Protein AF-A0A1I3TP73-F1 (afdb_monomer_lite)

Radius of gyration: 18.29 Å; chains: 1; bounding box: 54×20×60 Å

Secondary structure (DSSP, 8-state):
-TT-SEEEEEEE-BTTTBPPHHHHHHHHHHHHS--TT-EEEEEEEE-TTSSSTTHHHHHHHHHHHHTT-EE-SS-EEEES-S-SSS---TT----TT-PPPPPPPPP-----

Sequence (112 aa):
MDVYANLLFGVYTWGDGDLPDEFLDLYDDLGEMDLSGKRAAVFGCGDSSYRYFAVAGDILQERLENRGARVLQETVKSDGCPGRAGRLQAARRRVRGVRPGGGRREVSAGRS

pLDDT: mean 77.89, std 21.92, range [34.97, 97.12]

Structure (mmCIF, N/CA/C/O backbone):
data_AF-A0A1I3TP73-F1
#
_entry.id   AF-A0A1I3TP73-F1
#
loop_
_atom_site.group_PDB
_atom_site.id
_atom_site.type_symbol
_atom_site.label_atom_id
_atom_site.label_alt_id
_atom_site.label_comp_id
_atom_site.label_asym_id
_atom_site.label_entity_id
_atom_site.label_seq_id
_atom_site.pdbx_PDB_ins_cod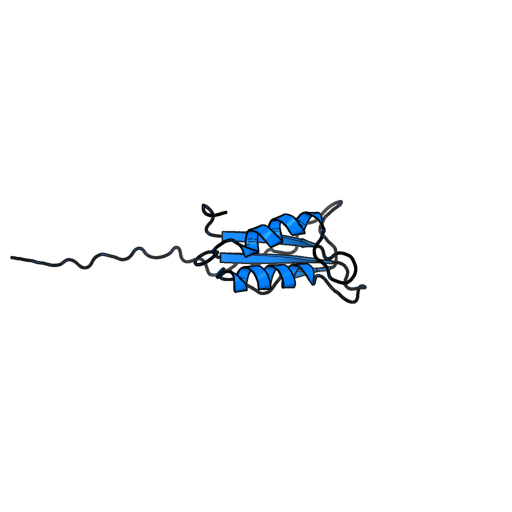e
_atom_site.Cartn_x
_atom_site.Cartn_y
_atom_site.Cartn_z
_atom_site.occupancy
_atom_site.B_iso_or_equiv
_atom_site.auth_seq_id
_atom_site.auth_comp_id
_atom_site.auth_asym_id
_atom_site.auth_atom_id
_atom_site.pdbx_PDB_model_num
ATOM 1 N N . MET A 1 1 ? -10.934 -11.488 7.019 1.00 65.69 1 MET A N 1
ATOM 2 C CA . MET A 1 1 ? -10.016 -10.518 7.688 1.00 65.69 1 MET A CA 1
ATOM 3 C C . MET A 1 1 ? -10.623 -9.918 8.968 1.00 65.69 1 MET A C 1
ATOM 5 O O . MET A 1 1 ? -10.010 -9.096 9.653 1.00 65.69 1 MET A O 1
ATOM 9 N N . ASP A 1 2 ? -11.834 -10.342 9.326 1.00 72.94 2 ASP A N 1
ATOM 10 C CA . ASP A 1 2 ? -12.719 -9.620 10.244 1.00 72.94 2 ASP A CA 1
ATOM 11 C C . ASP A 1 2 ? -12.324 -9.772 11.709 1.00 72.94 2 ASP A C 1
ATOM 13 O O . ASP A 1 2 ? -12.506 -8.848 12.495 1.00 72.94 2 ASP A O 1
ATOM 17 N N . VAL A 1 3 ? -11.648 -10.875 12.034 1.00 82.94 3 VAL A N 1
ATOM 18 C CA . VAL A 1 3 ? -11.115 -11.183 13.369 1.00 82.94 3 VAL A CA 1
ATOM 19 C C . VAL A 1 3 ? -9.871 -10.370 13.752 1.00 82.94 3 VAL A C 1
ATOM 21 O O . VAL A 1 3 ? -9.474 -10.372 14.916 1.00 82.94 3 VAL A O 1
ATOM 24 N N . TYR A 1 4 ? -9.244 -9.664 12.804 1.00 87.88 4 TYR A N 1
ATOM 25 C CA . TYR A 1 4 ? -8.053 -8.855 13.067 1.00 87.88 4 TYR A CA 1
ATOM 26 C C . TYR A 1 4 ? -8.403 -7.377 13.246 1.00 87.88 4 TYR A C 1
ATOM 28 O O . TYR A 1 4 ? -9.108 -6.775 12.432 1.00 87.88 4 TYR A O 1
ATOM 36 N N . ALA A 1 5 ? -7.852 -6.776 14.303 1.00 88.44 5 ALA A N 1
ATOM 37 C CA . ALA A 1 5 ? -7.950 -5.339 14.559 1.00 88.44 5 ALA A CA 1
ATOM 38 C C . ALA A 1 5 ? -6.850 -4.527 13.850 1.00 88.44 5 ALA A C 1
ATOM 40 O O . ALA A 1 5 ? -7.042 -3.346 13.560 1.00 88.44 5 ALA A O 1
ATOM 41 N N . ASN A 1 6 ? -5.695 -5.150 13.588 1.00 93.38 6 ASN A N 1
ATOM 42 C CA . ASN A 1 6 ? -4.540 -4.508 12.964 1.00 93.38 6 ASN A CA 1
ATOM 43 C C . ASN A 1 6 ? -4.108 -5.306 11.731 1.00 93.38 6 ASN A C 1
ATOM 45 O O . ASN A 1 6 ? -3.975 -6.526 11.813 1.00 93.38 6 ASN A O 1
ATOM 49 N N . LEU A 1 7 ? -3.868 -4.606 10.628 1.00 93.62 7 LEU A N 1
ATOM 50 C CA . LEU A 1 7 ? -3.471 -5.148 9.336 1.00 93.62 7 LEU A CA 1
ATOM 51 C C . LEU A 1 7 ? -2.085 -4.611 8.969 1.00 93.62 7 LEU A C 1
ATOM 53 O O . LEU A 1 7 ? -1.796 -3.428 9.168 1.00 93.62 7 LEU A O 1
ATOM 57 N N . LEU A 1 8 ? -1.226 -5.479 8.442 1.00 93.50 8 LEU A N 1
ATOM 58 C CA . LEU A 1 8 ? 0.096 -5.100 7.964 1.00 93.50 8 LEU A CA 1
ATOM 59 C C . LEU A 1 8 ? 0.352 -5.736 6.607 1.00 93.50 8 LEU A C 1
ATOM 61 O O . LEU A 1 8 ? 0.279 -6.956 6.490 1.00 93.50 8 LEU A O 1
ATOM 65 N N . PHE A 1 9 ? 0.683 -4.910 5.620 1.00 93.00 9 PHE A N 1
ATOM 66 C CA . PHE A 1 9 ? 0.935 -5.359 4.255 1.00 93.00 9 PHE A CA 1
ATOM 67 C C . PHE A 1 9 ? 2.352 -5.021 3.807 1.00 93.00 9 PHE A C 1
ATOM 69 O O . PHE A 1 9 ? 2.912 -3.999 4.204 1.00 93.00 9 PHE A O 1
ATOM 76 N N . GLY A 1 10 ? 2.913 -5.888 2.970 1.00 92.50 10 GLY A N 1
ATOM 77 C CA . GLY A 1 10 ? 4.176 -5.673 2.278 1.00 92.50 10 GLY A CA 1
ATOM 78 C C . GLY A 1 10 ? 4.004 -6.028 0.809 1.00 92.50 10 GLY A C 1
ATOM 79 O O . GLY A 1 10 ? 3.575 -7.141 0.521 1.00 92.50 10 GLY A O 1
ATOM 80 N N . VAL A 1 11 ? 4.317 -5.102 -0.094 1.00 93.00 11 VAL A N 1
ATOM 81 C CA . VAL A 1 11 ? 4.131 -5.287 -1.539 1.00 93.00 11 VAL A CA 1
ATOM 82 C C . VAL A 1 11 ? 5.314 -4.712 -2.314 1.00 93.00 11 VAL A C 1
ATOM 84 O O . VAL A 1 11 ? 5.895 -3.696 -1.924 1.00 93.00 11 VAL A O 1
ATOM 87 N N . TYR A 1 12 ? 5.696 -5.387 -3.395 1.00 91.25 12 TYR A N 1
ATOM 88 C CA . TYR A 1 12 ? 6.691 -4.890 -4.340 1.00 91.25 12 TYR A CA 1
ATOM 89 C C . TYR A 1 12 ? 6.005 -4.247 -5.543 1.00 91.25 12 TYR A C 1
ATOM 91 O O . TYR A 1 12 ? 4.897 -4.635 -5.889 1.00 91.25 12 TYR A O 1
ATOM 99 N N . THR A 1 13 ? 6.646 -3.276 -6.184 1.00 90.19 13 THR A N 1
ATOM 100 C CA . THR A 1 13 ? 6.149 -2.737 -7.459 1.00 90.19 13 THR A CA 1
ATOM 101 C C . THR A 1 13 ? 6.590 -3.610 -8.625 1.00 90.19 13 THR A C 1
ATOM 103 O O . THR A 1 13 ? 7.744 -4.044 -8.671 1.00 90.19 13 THR A O 1
ATOM 106 N N . TRP A 1 14 ? 5.688 -3.828 -9.581 1.00 86.75 14 TRP A N 1
ATOM 107 C CA . TRP A 1 14 ? 5.970 -4.518 -10.833 1.00 86.75 14 TRP A CA 1
ATOM 108 C C . TRP A 1 14 ? 5.810 -3.586 -12.041 1.00 86.75 14 TRP A C 1
ATOM 110 O O . TRP A 1 14 ? 5.038 -2.630 -12.002 1.00 86.75 14 TRP A O 1
ATOM 120 N N . GLY A 1 15 ? 6.554 -3.862 -13.116 1.00 82.50 15 GLY A N 1
ATOM 121 C CA . GLY A 1 15 ? 6.398 -3.177 -14.402 1.00 82.50 15 GLY A CA 1
ATOM 122 C C . GLY A 1 15 ? 6.463 -1.649 -14.309 1.00 82.50 15 GLY A C 1
ATOM 123 O O . GLY A 1 15 ? 7.442 -1.090 -13.811 1.00 82.50 15 GLY A O 1
ATOM 124 N N . ASP A 1 16 ? 5.414 -0.989 -14.802 1.00 86.94 16 ASP A N 1
ATOM 125 C CA . ASP A 1 16 ? 5.317 0.472 -14.914 1.00 86.94 16 ASP A CA 1
ATOM 126 C C . ASP A 1 16 ? 4.612 1.125 -13.709 1.00 86.94 16 ASP A C 1
ATOM 128 O O . ASP A 1 16 ? 3.949 2.150 -13.834 1.00 86.94 16 ASP A O 1
ATOM 132 N N . GLY A 1 17 ? 4.765 0.534 -12.519 1.00 87.75 17 GLY A N 1
ATOM 133 C CA . GLY A 1 17 ? 4.158 1.048 -11.285 1.00 87.75 17 GLY A CA 1
ATOM 134 C C . GLY A 1 17 ? 3.004 0.217 -10.734 1.00 87.75 17 GLY A C 1
ATOM 135 O O . GLY A 1 17 ? 2.361 0.651 -9.779 1.00 87.75 17 GLY A O 1
ATOM 136 N N . ASP A 1 18 ? 2.775 -0.970 -11.285 1.00 90.44 18 ASP A N 1
ATOM 137 C CA . ASP A 1 18 ? 1.618 -1.803 -10.986 1.00 90.44 18 ASP A CA 1
ATOM 138 C C . ASP A 1 18 ? 1.800 -2.664 -9.731 1.00 90.44 18 ASP A C 1
ATOM 140 O O . ASP A 1 18 ? 2.914 -2.916 -9.243 1.00 90.44 18 ASP A O 1
ATOM 144 N N . LEU A 1 19 ? 0.664 -3.138 -9.215 1.00 91.75 19 LEU A N 1
ATOM 145 C CA . LEU A 1 19 ? 0.629 -4.225 -8.246 1.00 91.75 19 LEU A CA 1
ATOM 146 C C . LEU A 1 19 ? 1.105 -5.528 -8.911 1.00 91.75 19 LEU A C 1
ATOM 148 O O . LEU A 1 19 ? 0.830 -5.749 -10.089 1.00 91.75 19 LEU A O 1
ATOM 152 N N . PRO A 1 20 ? 1.780 -6.419 -8.171 1.00 91.75 20 PRO A N 1
ATOM 153 C CA . PRO A 1 20 ? 2.072 -7.757 -8.661 1.00 91.75 20 PRO A CA 1
ATOM 154 C C . PRO A 1 20 ? 0.791 -8.543 -8.934 1.00 91.75 20 PRO A C 1
ATOM 156 O O . PRO A 1 20 ? -0.152 -8.440 -8.151 1.00 91.75 20 PRO A O 1
ATOM 159 N N . ASP A 1 21 ? 0.798 -9.400 -9.955 1.00 90.44 21 ASP A N 1
ATOM 160 C CA . ASP A 1 21 ? -0.358 -10.237 -10.312 1.00 90.44 21 ASP A CA 1
ATOM 161 C C . ASP A 1 21 ? -0.868 -11.063 -9.117 1.00 90.44 21 ASP A C 1
ATOM 163 O O . ASP A 1 21 ? -2.067 -11.125 -8.864 1.00 90.44 21 ASP A O 1
ATOM 167 N N . GLU A 1 22 ? 0.044 -11.610 -8.304 1.00 89.19 22 GLU A N 1
ATOM 168 C CA . GLU A 1 22 ? -0.295 -12.377 -7.093 1.00 89.19 22 GLU A CA 1
ATOM 169 C C . GLU A 1 22 ? -0.991 -11.545 -5.997 1.00 89.19 22 GLU A C 1
ATOM 171 O O . GLU A 1 22 ? -1.530 -12.095 -5.039 1.00 89.19 22 GLU A O 1
ATOM 176 N N . PHE A 1 23 ? -0.966 -10.215 -6.107 1.00 90.75 23 PHE A N 1
ATOM 177 C CA . PHE A 1 23 ? -1.615 -9.285 -5.182 1.00 90.75 23 PHE A CA 1
ATOM 178 C C . PHE A 1 23 ? -2.988 -8.804 -5.667 1.00 90.75 23 PHE A C 1
ATOM 180 O O . PHE A 1 23 ? -3.704 -8.186 -4.876 1.00 90.75 23 PHE A O 1
ATOM 187 N N . LEU A 1 24 ? -3.356 -9.059 -6.927 1.00 91.69 24 LEU A N 1
ATOM 188 C CA . LEU A 1 24 ? -4.597 -8.551 -7.520 1.00 91.69 24 LEU A CA 1
ATOM 189 C C . LEU A 1 24 ? -5.837 -9.155 -6.855 1.00 91.69 24 LEU A C 1
ATOM 191 O O . LEU A 1 24 ? -6.710 -8.400 -6.437 1.00 91.69 24 LEU A O 1
ATOM 195 N N . ASP A 1 25 ? -5.858 -10.471 -6.632 1.00 92.69 25 ASP A N 1
ATOM 196 C CA . ASP A 1 25 ? -6.977 -11.145 -5.956 1.00 92.69 25 ASP A CA 1
ATOM 197 C C . ASP A 1 25 ? -7.236 -10.543 -4.559 1.00 92.69 25 ASP A C 1
ATOM 199 O O . ASP A 1 25 ? -8.365 -10.218 -4.195 1.00 92.69 25 ASP A O 1
ATOM 203 N N . LEU A 1 26 ? -6.168 -10.298 -3.788 1.00 91.69 26 LEU A N 1
ATOM 204 C CA . LEU A 1 26 ? -6.267 -9.643 -2.480 1.00 91.69 26 LEU A CA 1
ATOM 205 C C . LEU A 1 26 ? -6.749 -8.189 -2.599 1.00 91.69 26 LEU A C 1
ATOM 207 O O . LEU A 1 26 ? -7.487 -7.704 -1.741 1.00 91.69 26 LEU A O 1
ATOM 211 N N . TYR A 1 27 ? -6.293 -7.460 -3.615 1.00 93.81 27 TYR A N 1
ATOM 212 C CA . TYR A 1 27 ? -6.690 -6.073 -3.841 1.00 93.81 27 TYR A CA 1
ATOM 213 C C . TYR A 1 27 ? -8.184 -5.947 -4.175 1.00 93.81 27 TYR A C 1
ATOM 215 O O . TYR A 1 27 ? -8.855 -5.013 -3.703 1.00 93.81 27 TYR A O 1
ATOM 223 N N . ASP A 1 28 ? -8.708 -6.894 -4.947 1.00 95.06 28 ASP A N 1
ATOM 224 C CA . ASP A 1 28 ? -10.123 -6.995 -5.284 1.00 95.06 28 ASP A CA 1
ATOM 225 C C . ASP A 1 28 ? -10.953 -7.328 -4.046 1.00 95.06 28 ASP A C 1
ATOM 227 O O . ASP A 1 28 ? -11.842 -6.542 -3.707 1.00 95.06 28 ASP A O 1
ATOM 231 N N . ASP A 1 29 ? -10.563 -8.354 -3.282 1.00 93.19 29 ASP A N 1
ATOM 232 C CA . ASP A 1 29 ? -11.193 -8.705 -2.003 1.00 93.19 29 ASP A CA 1
ATOM 233 C C . ASP A 1 29 ? -11.274 -7.492 -1.063 1.00 93.19 29 ASP A C 1
ATOM 235 O O . ASP A 1 29 ? -12.338 -7.158 -0.536 1.00 93.19 29 ASP A O 1
ATOM 239 N N . LEU A 1 30 ? -10.161 -6.766 -0.882 1.00 92.81 30 LEU A N 1
ATOM 240 C CA . LEU A 1 30 ? -10.125 -5.560 -0.047 1.00 92.81 30 LEU A CA 1
ATOM 241 C C . LEU A 1 30 ? -11.157 -4.517 -0.491 1.00 92.81 30 LEU A C 1
ATOM 243 O O . LEU A 1 30 ? -11.703 -3.811 0.355 1.00 92.81 30 LEU A O 1
ATOM 247 N N . GLY A 1 31 ? -11.450 -4.436 -1.790 1.00 92.88 31 GLY A N 1
ATOM 248 C CA . GLY A 1 31 ? -12.452 -3.535 -2.357 1.00 92.88 31 GLY A CA 1
ATOM 249 C C . GLY A 1 31 ? -13.881 -3.815 -1.943 1.00 92.88 31 GLY A C 1
ATOM 250 O O . GLY A 1 31 ? -14.701 -2.899 -1.960 1.00 92.88 31 GLY A O 1
ATOM 251 N N . GLU A 1 32 ? -14.178 -5.046 -1.553 1.00 93.69 32 GLU A N 1
ATOM 252 C CA . GLU A 1 32 ? -15.516 -5.465 -1.151 1.00 93.69 32 GLU A CA 1
ATOM 253 C C . GLU A 1 32 ? -15.692 -5.427 0.375 1.00 93.69 32 GLU A C 1
ATOM 255 O O . GLU A 1 32 ? -16.808 -5.292 0.880 1.00 93.69 32 GLU A O 1
ATOM 260 N N . MET A 1 33 ? -14.593 -5.431 1.135 1.00 91.81 33 MET A N 1
ATOM 261 C CA . MET A 1 33 ? -14.604 -5.473 2.601 1.00 91.81 33 MET A CA 1
ATOM 262 C C . MET A 1 33 ? -14.873 -4.118 3.267 1.00 91.81 33 MET A C 1
ATOM 264 O O . MET A 1 33 ? -14.385 -3.091 2.803 1.00 91.81 33 MET A O 1
ATOM 268 N N . ASP A 1 34 ? -15.594 -4.097 4.391 1.00 93.50 34 ASP A N 1
ATOM 269 C CA . ASP A 1 34 ? -15.639 -2.933 5.291 1.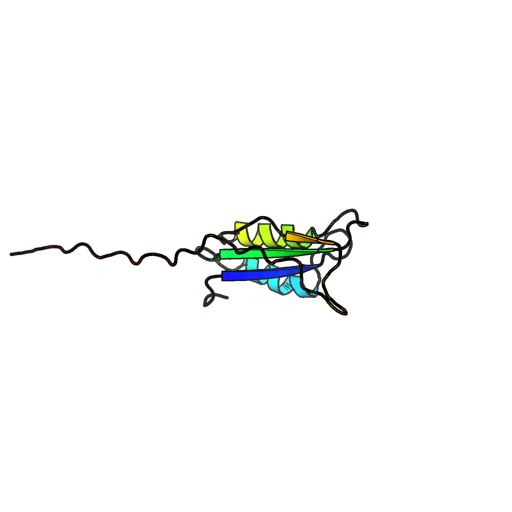00 93.50 34 ASP A CA 1
ATOM 270 C C . ASP A 1 34 ? -14.494 -3.025 6.309 1.00 93.50 34 ASP A C 1
ATOM 272 O O . ASP A 1 34 ? -14.432 -3.938 7.138 1.00 93.50 34 ASP A O 1
ATOM 276 N N . LEU A 1 35 ? -13.557 -2.081 6.237 1.00 94.44 35 LEU A N 1
ATOM 277 C CA . LEU A 1 35 ? -12.390 -2.026 7.113 1.00 94.44 35 LEU A CA 1
ATOM 278 C C . LEU A 1 35 ? -12.536 -0.966 8.212 1.00 94.44 35 LEU A C 1
ATOM 280 O O . LEU A 1 35 ? -11.570 -0.684 8.930 1.00 94.44 35 LEU A O 1
ATOM 284 N N . SER A 1 36 ? -13.738 -0.414 8.391 1.00 94.56 36 SER A N 1
ATOM 285 C CA . SER A 1 36 ? -14.053 0.548 9.444 1.00 94.56 36 SER A CA 1
ATOM 286 C C . SER A 1 36 ? -13.635 0.042 10.827 1.00 94.56 36 SER A C 1
ATOM 288 O O . SER A 1 36 ? -13.936 -1.073 11.251 1.00 94.56 36 SER A O 1
ATOM 290 N N . GLY A 1 37 ? -12.895 0.879 11.558 1.00 92.44 37 GLY A N 1
ATOM 291 C CA . GLY A 1 37 ? -12.387 0.550 12.895 1.00 92.44 37 GLY A CA 1
ATOM 292 C C . GLY A 1 37 ? -11.123 -0.318 12.913 1.00 92.44 37 GLY A C 1
ATOM 293 O O . GLY A 1 37 ? -10.527 -0.488 13.982 1.00 92.44 37 GLY A O 1
ATOM 294 N N . LYS A 1 38 ? -10.658 -0.811 11.758 1.00 93.69 38 LYS A N 1
ATOM 295 C CA . LYS A 1 38 ? -9.361 -1.487 11.635 1.00 93.69 38 LYS A CA 1
ATOM 296 C C . LYS A 1 38 ? -8.236 -0.471 11.499 1.00 93.69 38 LYS A C 1
ATOM 298 O O . LYS A 1 38 ? -8.427 0.672 11.083 1.00 93.69 38 LYS A O 1
ATOM 303 N N . ARG A 1 39 ? -7.033 -0.894 11.871 1.00 95.50 39 ARG A N 1
ATOM 304 C CA . ARG A 1 39 ? -5.812 -0.094 11.756 1.00 95.50 39 ARG A CA 1
ATOM 305 C C . ARG A 1 39 ? -4.881 -0.760 10.768 1.00 95.50 39 ARG A C 1
ATOM 307 O O . ARG A 1 39 ? -4.689 -1.966 10.870 1.00 95.50 39 ARG A O 1
ATOM 314 N N . ALA A 1 40 ? -4.288 -0.000 9.859 1.00 95.25 40 ALA A N 1
ATOM 315 C CA . ALA A 1 40 ? -3.435 -0.563 8.823 1.00 95.25 40 ALA A CA 1
ATOM 316 C C . ALA A 1 40 ? -2.081 0.147 8.718 1.00 95.25 40 ALA A C 1
ATOM 318 O O . ALA A 1 40 ? -1.943 1.318 9.080 1.00 95.25 40 ALA A O 1
ATOM 319 N N . ALA A 1 41 ? -1.079 -0.574 8.227 1.00 94.75 41 ALA A N 1
ATOM 320 C CA . ALA A 1 41 ? 0.181 -0.011 7.760 1.00 94.75 41 ALA A CA 1
ATOM 321 C C . ALA A 1 41 ? 0.696 -0.813 6.556 1.00 94.75 41 ALA A C 1
ATOM 323 O O . ALA A 1 41 ? 0.491 -2.028 6.481 1.00 94.75 41 ALA A O 1
ATOM 324 N N . VAL A 1 42 ? 1.363 -0.122 5.631 1.00 95.38 42 VAL A N 1
ATOM 325 C CA . VAL A 1 42 ? 1.853 -0.691 4.372 1.00 95.38 42 VAL A CA 1
ATOM 326 C C . VAL A 1 42 ? 3.355 -0.443 4.231 1.00 95.38 42 VAL A C 1
ATOM 328 O O . VAL A 1 42 ? 3.862 0.636 4.548 1.00 95.38 42 VAL A O 1
ATOM 331 N N . PHE A 1 43 ? 4.063 -1.469 3.771 1.00 93.62 43 PHE A N 1
ATOM 332 C CA . PHE A 1 43 ? 5.451 -1.413 3.340 1.00 93.62 43 PHE A CA 1
ATOM 333 C C . PHE A 1 43 ? 5.510 -1.630 1.828 1.00 93.62 43 PHE A C 1
ATOM 335 O O . PHE A 1 43 ? 5.039 -2.649 1.326 1.00 93.62 43 PHE A O 1
ATOM 342 N N . GLY A 1 44 ? 6.095 -0.675 1.113 1.00 92.31 44 GLY A N 1
ATOM 343 C CA . GLY A 1 44 ? 6.380 -0.782 -0.313 1.00 92.31 44 GLY A CA 1
ATOM 344 C C . GLY A 1 44 ? 7.862 -1.057 -0.528 1.00 92.31 44 GLY A C 1
ATOM 345 O O . GLY A 1 44 ? 8.711 -0.457 0.132 1.00 92.31 44 GLY A O 1
ATOM 346 N N . CYS A 1 45 ? 8.202 -1.937 -1.458 1.00 91.06 45 CYS A N 1
ATOM 347 C CA . CYS A 1 45 ? 9.581 -2.081 -1.909 1.00 91.06 45 CYS A CA 1
ATOM 348 C C . CYS A 1 45 ? 9.676 -2.020 -3.433 1.00 91.06 45 CYS A C 1
ATOM 350 O O . CYS A 1 45 ? 8.730 -2.327 -4.156 1.00 91.06 45 CYS A O 1
ATOM 352 N N . GLY A 1 46 ? 10.819 -1.565 -3.922 1.00 87.75 46 GLY A N 1
ATOM 353 C CA . GLY A 1 46 ? 11.077 -1.405 -5.346 1.00 87.75 46 GLY A CA 1
ATOM 354 C C . GLY A 1 46 ? 12.533 -1.045 -5.573 1.00 87.75 46 GLY A C 1
ATOM 355 O O . GLY A 1 46 ? 13.354 -1.218 -4.678 1.00 87.75 46 GLY A O 1
ATOM 356 N N . ASP A 1 47 ? 12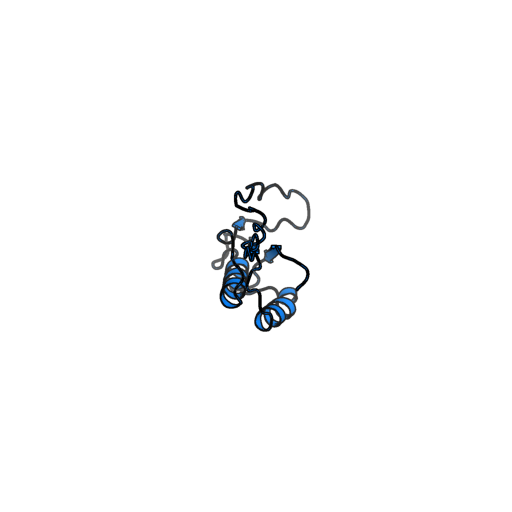.837 -0.531 -6.753 1.00 86.31 47 ASP A N 1
ATOM 357 C CA . ASP A 1 47 ? 14.167 -0.042 -7.107 1.00 86.31 47 ASP A CA 1
ATOM 358 C C . ASP A 1 47 ? 14.038 1.428 -7.512 1.00 86.31 47 ASP A C 1
ATOM 360 O O . ASP A 1 47 ? 13.226 1.779 -8.374 1.00 86.31 47 ASP A O 1
ATOM 364 N N . SER A 1 48 ? 14.785 2.299 -6.831 1.00 86.50 48 SER A N 1
ATOM 365 C CA . SER A 1 48 ? 14.735 3.752 -7.045 1.00 86.50 48 SER A CA 1
ATOM 366 C C . SER A 1 48 ? 15.247 4.189 -8.425 1.00 86.50 48 SER A C 1
ATOM 368 O O . SER A 1 48 ? 15.008 5.324 -8.839 1.00 86.50 48 SER A O 1
ATOM 370 N N . SER A 1 49 ? 15.888 3.281 -9.167 1.00 85.94 49 SER A N 1
ATOM 371 C CA . SER A 1 49 ? 16.313 3.468 -10.559 1.00 85.94 49 SER A CA 1
ATOM 372 C C . SER A 1 49 ? 15.138 3.467 -11.543 1.00 85.94 49 SER A C 1
ATOM 374 O O . SER A 1 49 ? 15.277 3.936 -12.674 1.00 85.94 49 SER A O 1
ATOM 376 N N . TYR A 1 50 ? 13.977 2.946 -11.134 1.00 82.88 50 TYR A N 1
ATOM 377 C CA . TYR A 1 50 ? 12.756 2.964 -11.932 1.00 82.88 50 TYR A CA 1
ATOM 378 C C . TYR A 1 50 ? 11.960 4.237 -11.657 1.00 82.88 50 TYR A C 1
ATOM 380 O O . TYR A 1 50 ? 11.905 4.739 -10.536 1.00 82.88 50 TYR A O 1
ATOM 388 N N . ARG A 1 51 ? 11.272 4.733 -12.691 1.00 86.00 51 ARG A N 1
ATOM 389 C CA . ARG A 1 51 ? 10.400 5.915 -12.590 1.00 86.00 51 ARG A CA 1
ATOM 390 C C . ARG A 1 51 ? 9.356 5.766 -11.478 1.00 86.00 51 ARG A C 1
ATOM 392 O O . ARG A 1 51 ? 9.084 6.725 -10.761 1.00 86.00 51 ARG A O 1
ATOM 399 N N . TYR A 1 52 ? 8.783 4.573 -11.346 1.00 87.19 52 TYR A N 1
ATOM 400 C CA . TYR A 1 52 ? 7.718 4.269 -10.397 1.00 87.19 52 TYR A CA 1
ATOM 401 C C . TYR A 1 52 ? 8.276 3.560 -9.161 1.00 87.19 52 TYR A C 1
ATOM 403 O O . TYR A 1 52 ? 8.150 2.350 -8.986 1.00 87.19 52 TYR A O 1
ATOM 411 N N . PHE A 1 53 ? 8.908 4.330 -8.277 1.00 88.50 53 PHE A N 1
ATOM 412 C CA . PHE A 1 53 ? 9.524 3.793 -7.065 1.00 88.50 53 PHE A CA 1
ATOM 413 C C . PHE A 1 53 ? 8.492 3.393 -5.990 1.00 88.50 53 PHE A C 1
ATOM 415 O O . PHE A 1 53 ? 7.862 4.250 -5.353 1.00 88.50 53 PHE A O 1
ATOM 422 N N . ALA A 1 54 ? 8.364 2.078 -5.760 1.00 88.00 54 ALA A N 1
ATOM 423 C CA . ALA A 1 54 ? 7.556 1.456 -4.700 1.00 88.00 54 ALA A CA 1
ATOM 424 C C . ALA A 1 54 ? 6.088 1.947 -4.644 1.00 88.00 54 ALA A C 1
ATOM 426 O O . ALA A 1 54 ? 5.483 2.017 -3.574 1.00 88.00 54 ALA A O 1
ATOM 427 N N . VAL A 1 55 ? 5.525 2.304 -5.804 1.00 93.44 55 VAL A N 1
ATOM 428 C CA . VAL A 1 55 ? 4.172 2.868 -5.976 1.00 93.44 55 VAL A CA 1
ATOM 429 C C . VAL A 1 55 ? 3.060 1.883 -5.595 1.00 93.44 55 VAL A C 1
ATOM 431 O O . VAL A 1 55 ? 2.011 2.300 -5.117 1.00 93.44 55 VAL A O 1
ATOM 434 N N . ALA A 1 56 ? 3.308 0.575 -5.688 1.00 94.31 56 ALA A N 1
ATOM 435 C CA . ALA A 1 56 ? 2.349 -0.464 -5.316 1.00 94.31 56 ALA A CA 1
ATOM 436 C C . ALA A 1 56 ? 1.902 -0.353 -3.847 1.00 94.31 56 ALA A C 1
ATOM 438 O O . ALA A 1 56 ? 0.751 -0.638 -3.515 1.00 94.31 56 ALA A O 1
ATOM 439 N N . GLY A 1 57 ? 2.797 0.102 -2.962 1.00 94.81 57 GLY A N 1
ATOM 440 C CA . GLY A 1 57 ? 2.451 0.347 -1.564 1.00 94.81 57 GLY A CA 1
ATOM 441 C C . GLY A 1 57 ? 1.468 1.507 -1.397 1.00 94.81 57 GLY A C 1
ATOM 442 O O . GLY A 1 57 ? 0.537 1.394 -0.604 1.00 94.81 57 GLY A O 1
ATOM 443 N N . ASP A 1 58 ? 1.612 2.568 -2.194 1.00 95.06 58 ASP A N 1
ATOM 444 C CA . ASP A 1 58 ? 0.697 3.713 -2.162 1.00 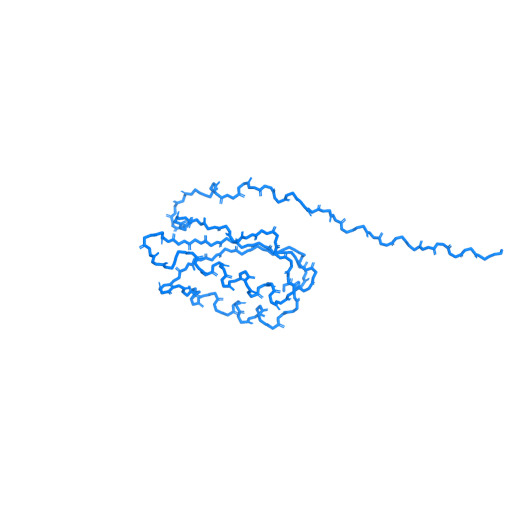95.06 58 ASP A CA 1
ATOM 445 C C . ASP A 1 58 ? -0.693 3.314 -2.676 1.00 95.06 58 ASP A C 1
ATOM 447 O O . ASP A 1 58 ? -1.695 3.630 -2.040 1.00 95.06 58 ASP A O 1
ATOM 451 N N . ILE A 1 59 ? -0.750 2.534 -3.764 1.00 95.81 59 ILE A N 1
ATOM 452 C CA . ILE A 1 59 ? -2.001 1.990 -4.324 1.00 95.81 59 ILE A CA 1
ATOM 453 C C . ILE A 1 59 ? -2.756 1.178 -3.264 1.00 95.81 59 ILE A C 1
ATOM 455 O O . ILE A 1 59 ? -3.972 1.308 -3.093 1.00 95.81 59 ILE A O 1
ATOM 459 N N . LEU A 1 60 ? -2.034 0.338 -2.520 1.00 95.38 60 LEU A N 1
ATOM 460 C CA . LEU A 1 60 ? -2.628 -0.475 -1.466 1.00 95.38 60 LEU A CA 1
ATOM 461 C C . LEU A 1 60 ? -3.060 0.368 -0.260 1.00 95.38 60 LEU A C 1
ATOM 463 O O . LEU A 1 60 ? -4.118 0.115 0.316 1.00 95.38 60 LEU A O 1
ATOM 467 N N . GLN A 1 61 ? -2.271 1.373 0.124 1.00 96.19 61 GLN A N 1
ATOM 468 C CA . GLN A 1 61 ? -2.644 2.307 1.183 1.00 96.19 61 GLN A CA 1
ATOM 469 C C . GLN A 1 61 ? -3.953 3.027 0.844 1.00 96.19 61 GLN A C 1
ATOM 471 O O . GLN A 1 61 ? -4.872 3.021 1.663 1.00 96.19 61 GLN A O 1
ATOM 476 N N . GLU A 1 62 ? -4.058 3.585 -0.362 1.00 96.81 62 GLU A N 1
ATOM 477 C CA . GLU A 1 62 ? -5.249 4.299 -0.821 1.00 96.81 62 GLU A CA 1
ATOM 478 C C . GLU A 1 62 ? -6.486 3.392 -0.780 1.00 96.81 62 GLU A C 1
ATOM 480 O O . GLU A 1 62 ? -7.541 3.772 -0.269 1.00 96.81 62 GLU A O 1
ATOM 485 N N . ARG A 1 63 ? -6.347 2.141 -1.236 1.00 96.44 63 ARG A N 1
ATOM 486 C CA . ARG A 1 63 ? -7.419 1.139 -1.159 1.00 96.44 63 ARG A CA 1
ATOM 487 C C . ARG A 1 63 ? -7.894 0.920 0.275 1.00 96.44 63 ARG A C 1
ATOM 489 O O . ARG A 1 63 ? -9.097 0.891 0.511 1.00 96.44 63 ARG A O 1
ATOM 496 N N . LEU A 1 64 ? -6.980 0.786 1.234 1.00 95.69 64 LEU A N 1
ATOM 497 C CA . LEU A 1 64 ? -7.324 0.572 2.643 1.00 95.69 64 LEU A CA 1
ATOM 498 C C . LEU A 1 64 ? -8.058 1.780 3.244 1.00 95.69 64 LEU A C 1
ATOM 500 O O . LEU A 1 64 ? -9.045 1.599 3.961 1.00 95.69 64 LEU A O 1
ATOM 504 N N . GLU A 1 65 ? -7.605 2.995 2.935 1.00 96.19 65 GLU A N 1
ATOM 505 C CA . GLU A 1 65 ? -8.239 4.242 3.385 1.00 96.19 65 GLU A CA 1
ATOM 506 C C . GLU A 1 65 ? -9.651 4.390 2.806 1.00 96.19 65 GLU A C 1
ATOM 508 O O . GLU A 1 65 ? -10.601 4.627 3.556 1.00 96.19 65 GLU A O 1
ATOM 513 N N . ASN A 1 66 ? -9.815 4.134 1.504 1.00 97.12 66 ASN A N 1
ATOM 514 C CA . ASN A 1 66 ? -11.108 4.174 0.812 1.00 97.12 66 ASN A CA 1
ATOM 515 C C . ASN A 1 66 ? -12.130 3.177 1.379 1.00 97.12 66 ASN A C 1
ATOM 517 O O . ASN A 1 66 ? -13.336 3.367 1.231 1.00 97.12 66 ASN A O 1
ATOM 521 N N . ARG A 1 67 ? -11.662 2.116 2.044 1.00 96.38 67 ARG A N 1
ATOM 522 C CA . ARG A 1 67 ? -12.502 1.089 2.678 1.00 96.38 67 ARG A CA 1
ATOM 523 C C . ARG A 1 67 ? -12.679 1.293 4.183 1.00 96.38 67 ARG A C 1
ATOM 525 O O . ARG A 1 67 ? -13.207 0.418 4.863 1.00 96.38 67 ARG A O 1
ATOM 532 N N . GLY A 1 68 ? -12.262 2.444 4.714 1.00 95.44 68 GLY A N 1
ATOM 533 C CA . GLY A 1 68 ? -12.509 2.853 6.100 1.00 95.44 68 GLY A CA 1
ATOM 534 C C . GLY A 1 68 ? -11.436 2.424 7.105 1.00 95.44 68 GLY A C 1
ATOM 535 O O . GLY A 1 68 ? -11.585 2.683 8.305 1.00 95.44 68 GLY A O 1
ATOM 536 N N . ALA A 1 69 ? -10.341 1.800 6.658 1.00 96.00 69 ALA A N 1
ATOM 537 C CA . ALA A 1 69 ? -9.232 1.486 7.548 1.00 96.00 69 ALA A CA 1
ATOM 538 C C . ALA A 1 69 ? -8.519 2.771 7.984 1.00 96.00 69 ALA A C 1
ATOM 540 O O . ALA A 1 69 ? -8.228 3.661 7.187 1.00 96.00 69 ALA A O 1
ATOM 541 N N . ARG A 1 70 ? -8.135 2.845 9.260 1.00 97.12 70 ARG A N 1
ATOM 542 C CA . ARG A 1 70 ? -7.247 3.905 9.738 1.00 97.12 70 ARG A CA 1
ATOM 543 C C . ARG A 1 70 ? -5.798 3.531 9.446 1.00 97.12 70 ARG A C 1
ATOM 545 O O . ARG A 1 70 ? -5.181 2.793 10.225 1.00 97.12 70 ARG A O 1
ATOM 552 N N . VAL A 1 71 ? -5.236 4.087 8.382 1.00 94.81 71 VAL A N 1
ATOM 553 C CA . VAL A 1 71 ? -3.800 3.983 8.112 1.00 94.81 71 VAL A CA 1
ATOM 554 C C . VAL A 1 71 ? -3.016 4.776 9.164 1.00 94.81 71 VAL A C 1
ATOM 556 O O . VAL A 1 71 ? -3.354 5.905 9.517 1.00 94.81 71 VAL A O 1
ATOM 559 N N . LEU A 1 72 ? -2.018 4.133 9.773 1.00 92.75 72 LEU A N 1
ATOM 560 C CA . LEU A 1 72 ? -1.304 4.677 10.935 1.00 92.75 72 LEU A CA 1
ATOM 561 C C . LEU A 1 72 ? -0.107 5.556 10.571 1.00 92.75 72 LEU A C 1
ATOM 563 O O . LEU A 1 72 ? 0.353 6.323 11.417 1.00 92.75 72 LEU A O 1
ATOM 567 N N . GLN A 1 73 ? 0.412 5.400 9.359 1.00 90.88 73 GLN A N 1
ATOM 568 C CA . GLN A 1 73 ? 1.552 6.121 8.807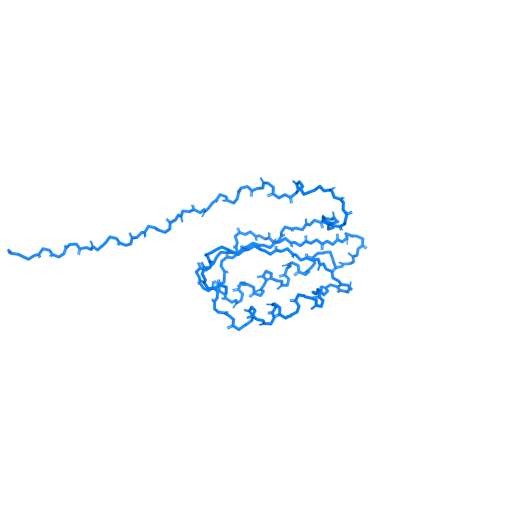 1.00 90.88 73 GLN A CA 1
ATOM 569 C C . GLN A 1 73 ? 1.523 5.993 7.284 1.00 90.88 73 GLN A C 1
ATOM 571 O O . GLN A 1 73 ? 1.000 5.003 6.776 1.00 90.88 73 GLN A O 1
ATOM 576 N N . GLU A 1 74 ? 2.138 6.946 6.593 1.00 92.06 74 GLU A N 1
ATOM 577 C CA . GLU A 1 74 ? 2.414 6.826 5.162 1.00 92.06 74 GLU A CA 1
ATOM 578 C C . GLU A 1 74 ? 3.223 5.559 4.860 1.00 92.06 74 GLU A C 1
ATOM 580 O O . GLU A 1 74 ? 4.002 5.078 5.699 1.00 92.06 74 GLU A O 1
ATOM 585 N N . THR A 1 75 ? 3.029 5.026 3.655 1.00 91.94 75 THR A N 1
ATOM 586 C CA . THR A 1 75 ? 3.716 3.837 3.159 1.00 91.94 75 THR A CA 1
ATOM 587 C C . THR A 1 75 ? 5.219 3.978 3.342 1.00 91.94 75 THR A C 1
ATOM 589 O O . THR A 1 75 ? 5.865 4.901 2.844 1.00 91.94 75 THR A O 1
ATOM 592 N N . VAL A 1 76 ? 5.805 3.021 4.057 1.00 92.38 76 VAL A N 1
ATOM 593 C CA . VAL A 1 76 ? 7.255 2.979 4.229 1.00 92.38 76 VAL A CA 1
ATOM 594 C C . VAL A 1 76 ? 7.850 2.330 2.989 1.00 92.38 76 VAL A C 1
ATOM 596 O O . VAL A 1 76 ? 7.629 1.144 2.747 1.00 92.38 76 VAL A O 1
ATOM 599 N N . LYS A 1 77 ? 8.611 3.113 2.222 1.00 91.62 77 LYS A N 1
ATOM 600 C CA . LYS A 1 77 ? 9.262 2.670 0.988 1.00 91.62 77 LYS A CA 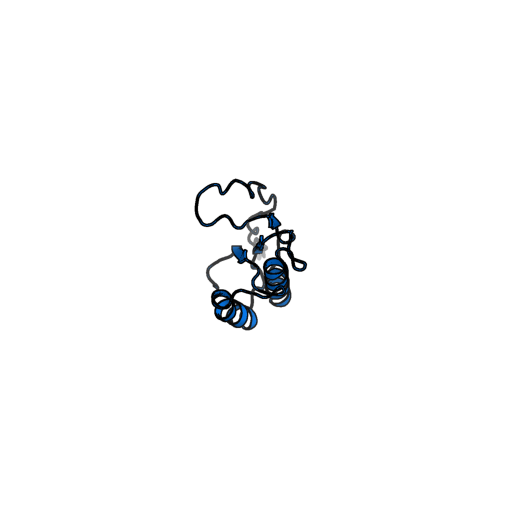1
ATOM 601 C C . LYS A 1 77 ? 10.706 2.246 1.240 1.00 91.62 77 LYS A C 1
ATOM 603 O O . LYS A 1 77 ? 11.459 2.965 1.897 1.00 91.62 77 LYS A O 1
ATOM 608 N N . SER A 1 78 ? 11.086 1.088 0.712 1.00 88.88 78 SER A N 1
ATOM 609 C CA . SER A 1 78 ? 12.456 0.571 0.756 1.00 88.88 78 SER A CA 1
ATOM 610 C C . SER A 1 78 ? 13.016 0.410 -0.649 1.00 88.88 78 SER A C 1
ATOM 612 O O . SER A 1 78 ? 12.359 -0.165 -1.517 1.00 88.88 78 SER A O 1
ATOM 614 N N . ASP A 1 79 ? 14.250 0.875 -0.834 1.00 87.75 79 ASP A N 1
ATOM 615 C CA . ASP A 1 79 ? 15.050 0.557 -2.012 1.00 87.75 79 ASP A CA 1
ATOM 616 C C . ASP A 1 79 ? 15.652 -0.841 -1.842 1.00 87.75 79 ASP A C 1
ATOM 618 O O . ASP A 1 79 ? 16.348 -1.123 -0.861 1.00 87.75 79 ASP A O 1
ATOM 622 N N . GLY A 1 80 ? 15.281 -1.744 -2.741 1.00 80.81 80 GLY A N 1
ATOM 623 C CA . GLY A 1 80 ? 15.448 -3.182 -2.601 1.00 80.81 80 GLY A CA 1
ATOM 624 C C . GLY A 1 80 ? 14.338 -3.842 -1.774 1.00 80.81 80 GLY A C 1
ATOM 625 O O . GLY A 1 80 ? 14.023 -3.447 -0.646 1.00 80.81 80 GLY A O 1
ATOM 626 N N . CYS A 1 81 ? 13.769 -4.914 -2.326 1.00 72.19 81 CYS A N 1
ATOM 627 C CA . CYS A 1 81 ? 12.882 -5.812 -1.596 1.00 72.19 81 CYS A CA 1
ATOM 628 C C . CYS A 1 81 ? 13.694 -6.823 -0.768 1.00 72.19 81 CYS A C 1
ATOM 630 O O . CYS A 1 81 ? 14.626 -7.429 -1.294 1.00 72.19 81 CYS A O 1
ATOM 632 N N . PRO A 1 82 ? 13.348 -7.080 0.506 1.00 64.00 82 PRO A N 1
ATOM 633 C CA . PRO A 1 82 ? 14.105 -7.981 1.385 1.00 64.00 82 PRO A CA 1
ATOM 634 C C . PRO A 1 82 ? 14.030 -9.496 1.050 1.00 64.00 82 PRO A C 1
ATOM 636 O O . PRO A 1 82 ? 14.242 -10.331 1.932 1.00 64.00 82 PRO A O 1
ATOM 639 N N . GLY A 1 83 ? 13.803 -9.883 -0.210 1.00 57.72 83 GLY A N 1
ATOM 640 C CA . GLY A 1 83 ? 13.964 -11.254 -0.721 1.00 57.72 83 GLY A CA 1
ATOM 641 C C . GLY A 1 83 ? 14.763 -11.225 -2.028 1.00 57.72 83 GLY A C 1
ATOM 642 O O . GLY A 1 83 ? 14.468 -10.416 -2.894 1.00 57.72 83 GLY A O 1
ATOM 643 N N . ARG A 1 84 ? 15.812 -12.024 -2.256 1.00 43.28 84 ARG A N 1
ATOM 644 C CA . ARG A 1 84 ? 16.247 -13.328 -1.722 1.00 43.28 84 ARG A CA 1
ATOM 645 C C . ARG A 1 84 ? 17.613 -13.154 -1.028 1.00 43.28 84 ARG A C 1
ATOM 647 O O . ARG A 1 84 ? 18.547 -12.696 -1.663 1.00 43.28 84 ARG A O 1
ATOM 654 N N . ALA A 1 85 ? 17.737 -13.554 0.238 1.00 40.94 85 ALA A N 1
ATOM 655 C CA . ALA A 1 85 ? 18.915 -13.397 1.113 1.00 40.94 85 ALA A CA 1
ATOM 656 C C . ALA A 1 85 ? 19.069 -12.035 1.824 1.00 40.94 85 ALA A C 1
ATOM 658 O O . ALA A 1 85 ? 19.739 -11.117 1.374 1.00 40.94 85 ALA A O 1
ATOM 659 N N . GLY A 1 86 ? 18.546 -12.011 3.053 1.00 40.34 86 GLY A N 1
ATOM 660 C CA . GLY A 1 86 ? 19.249 -11.423 4.188 1.00 40.34 86 GLY A CA 1
ATOM 661 C C . GLY A 1 86 ? 19.223 -9.904 4.290 1.00 40.34 86 GLY A C 1
ATOM 662 O O . GLY A 1 86 ? 20.144 -9.240 3.834 1.00 40.34 86 GLY A O 1
ATOM 663 N N . ARG A 1 87 ? 18.251 -9.399 5.065 1.00 39.19 87 ARG A N 1
ATOM 664 C CA . ARG A 1 87 ? 18.427 -8.473 6.211 1.00 39.19 87 ARG A CA 1
ATOM 665 C C . ARG A 1 87 ? 17.184 -7.586 6.345 1.00 39.19 87 ARG A C 1
ATOM 667 O O . ARG A 1 87 ? 17.175 -6.426 5.953 1.00 39.19 87 ARG A O 1
ATOM 674 N N . LEU A 1 88 ? 16.143 -8.121 6.984 1.00 40.03 88 LEU A N 1
ATOM 675 C CA . LEU A 1 88 ? 15.014 -7.329 7.475 1.00 40.03 88 LEU A CA 1
ATOM 676 C C . LEU A 1 88 ? 15.488 -6.472 8.671 1.00 40.03 88 LEU A C 1
ATOM 678 O O . LEU A 1 88 ? 15.330 -6.858 9.827 1.00 40.03 88 LEU A O 1
ATOM 682 N N . GLN A 1 89 ? 16.152 -5.340 8.413 1.00 43.09 89 GLN A N 1
ATOM 683 C CA . GLN A 1 89 ? 16.482 -4.344 9.450 1.00 43.09 89 GLN A CA 1
ATOM 684 C C . GLN A 1 89 ? 15.737 -3.009 9.290 1.00 43.09 89 GLN A C 1
ATOM 686 O O . GLN A 1 89 ? 15.729 -2.203 10.220 1.00 43.09 89 GLN A O 1
ATOM 691 N N . ALA A 1 90 ? 15.021 -2.789 8.191 1.00 46.38 90 ALA A N 1
ATOM 692 C CA . ALA A 1 90 ? 14.302 -1.544 7.946 1.00 46.38 90 ALA A CA 1
ATOM 693 C C . ALA A 1 90 ? 12.806 -1.677 8.279 1.00 46.38 90 ALA A C 1
ATOM 695 O O . ALA A 1 90 ? 12.010 -1.934 7.392 1.00 46.38 90 ALA A O 1
ATOM 696 N N . ALA A 1 91 ? 12.441 -1.546 9.564 1.00 46.84 91 ALA A N 1
ATOM 697 C CA . ALA A 1 91 ? 11.105 -1.098 10.022 1.00 46.84 91 ALA A CA 1
ATOM 698 C C . ALA A 1 91 ? 10.976 -1.038 11.565 1.00 46.84 91 ALA A C 1
ATOM 700 O O . ALA A 1 91 ? 9.900 -1.232 12.126 1.00 46.84 91 ALA A O 1
ATOM 701 N N . ARG A 1 92 ? 12.051 -0.774 12.323 1.00 43.50 92 ARG A N 1
ATOM 702 C CA . ARG A 1 92 ? 11.980 -0.714 13.803 1.00 43.50 92 ARG A CA 1
ATOM 703 C C . ARG A 1 92 ? 11.424 0.610 14.360 1.00 43.50 92 ARG A C 1
ATOM 705 O O . ARG A 1 92 ? 11.811 1.027 15.451 1.00 43.50 92 ARG A O 1
ATOM 712 N N . ARG A 1 93 ? 10.493 1.282 13.674 1.00 44.44 93 ARG A N 1
ATOM 713 C CA . ARG A 1 93 ? 9.735 2.383 14.294 1.00 44.44 93 ARG A CA 1
ATOM 714 C C . ARG A 1 93 ? 8.532 1.795 15.027 1.00 44.44 93 ARG A C 1
ATOM 716 O O . ARG A 1 93 ? 7.564 1.366 14.415 1.00 44.44 93 ARG A O 1
ATOM 723 N N . ARG A 1 94 ? 8.594 1.775 16.366 1.00 39.56 94 ARG A N 1
ATOM 724 C CA . ARG A 1 94 ? 7.414 1.532 17.212 1.00 39.56 94 ARG A CA 1
ATOM 725 C C . ARG A 1 94 ? 6.337 2.537 16.812 1.00 39.56 94 ARG A C 1
ATOM 727 O O . ARG A 1 94 ? 6.509 3.730 17.059 1.00 39.56 94 ARG A O 1
ATOM 734 N N . VAL A 1 95 ? 5.227 2.049 16.271 1.00 45.66 95 VAL A N 1
ATOM 735 C CA . VAL A 1 95 ? 3.993 2.824 16.133 1.00 45.66 95 VAL A CA 1
ATOM 736 C C . VAL A 1 95 ? 3.522 3.184 17.546 1.00 45.66 95 VAL A C 1
ATOM 738 O O . VAL A 1 95 ? 2.864 2.402 18.234 1.00 45.66 95 VAL A O 1
ATOM 741 N N . ARG A 1 96 ? 3.933 4.353 18.048 1.00 38.75 96 ARG A N 1
ATOM 742 C CA . ARG A 1 96 ? 3.437 4.893 19.317 1.00 38.75 96 ARG A CA 1
ATOM 743 C C . ARG A 1 96 ? 2.028 5.418 19.066 1.00 38.75 96 ARG A C 1
ATOM 745 O O . ARG A 1 96 ? 1.861 6.514 18.552 1.00 38.75 96 ARG A O 1
ATOM 752 N N . GLY A 1 97 ? 1.014 4.628 19.413 1.00 41.16 97 GLY A N 1
ATOM 753 C CA . GLY A 1 97 ? -0.372 5.081 19.259 1.00 41.16 97 GLY A CA 1
ATOM 754 C C . GLY A 1 97 ? -1.475 4.058 19.515 1.00 41.16 97 GLY A C 1
ATOM 755 O O . GLY A 1 97 ? -2.637 4.347 19.223 1.00 41.16 97 GLY A O 1
ATOM 756 N N . VAL A 1 98 ? -1.172 2.874 20.051 1.00 45.22 98 VAL A N 1
ATOM 757 C CA . VAL A 1 98 ? -2.201 1.885 20.394 1.00 45.22 98 VAL A CA 1
ATOM 758 C C . VAL A 1 98 ? -2.585 2.028 21.862 1.00 45.22 98 VAL A C 1
ATOM 760 O O . VAL A 1 98 ? -2.021 1.370 22.727 1.00 45.22 98 VAL A O 1
ATOM 763 N N . ARG A 1 99 ? -3.551 2.908 22.152 1.00 34.97 99 ARG A N 1
ATOM 764 C CA . ARG A 1 99 ? -4.374 2.737 23.354 1.00 34.97 99 ARG A CA 1
ATOM 765 C C . ARG A 1 99 ? -5.434 1.680 23.021 1.00 34.97 99 ARG A C 1
ATOM 767 O O . ARG A 1 99 ? -6.150 1.889 22.040 1.00 34.97 99 ARG A O 1
ATOM 774 N N . PRO A 1 100 ? -5.526 0.559 23.757 1.00 37.84 100 PRO A N 1
ATOM 775 C CA . PRO A 1 100 ? -6.691 -0.308 23.652 1.00 37.84 100 PRO A CA 1
ATOM 776 C C . PRO A 1 100 ? -7.921 0.520 24.041 1.00 37.84 100 PRO A C 1
ATOM 778 O O . PRO A 1 100 ? -7.871 1.296 24.999 1.00 37.84 100 PRO A O 1
ATOM 781 N N . GLY A 1 101 ? -8.981 0.436 23.236 1.00 39.88 101 GLY A N 1
ATOM 782 C CA . GLY A 1 101 ? -10.212 1.191 23.443 1.00 39.88 101 GLY A CA 1
ATOM 783 C C . GLY A 1 101 ? -10.742 0.978 24.858 1.00 39.88 101 GLY A C 1
ATOM 784 O O . GLY A 1 101 ? -10.978 -0.152 25.276 1.00 39.88 101 GLY A O 1
ATOM 785 N N . GLY A 1 102 ? -10.897 2.076 25.598 1.00 37.34 102 GLY A N 1
ATOM 786 C CA . GLY A 1 102 ? -11.565 2.073 26.890 1.00 37.34 102 GLY A CA 1
ATOM 787 C C . GLY A 1 102 ? -13.028 1.697 26.694 1.00 37.34 102 GLY A C 1
ATOM 788 O O . GLY A 1 102 ? -13.757 2.391 25.986 1.00 37.34 102 GLY A O 1
ATOM 789 N N . GLY A 1 103 ? -13.437 0.586 27.307 1.00 36.22 103 GLY A N 1
ATOM 790 C CA . GLY A 1 103 ? -14.835 0.190 27.393 1.00 36.22 103 GLY A CA 1
ATOM 791 C C . GLY A 1 103 ? -15.669 1.316 28.001 1.00 36.22 103 GLY A C 1
ATOM 792 O O . GLY A 1 103 ? -15.274 1.937 28.992 1.00 36.22 103 GLY A O 1
ATOM 793 N N . ARG A 1 104 ? -16.815 1.593 27.375 1.00 43.09 104 ARG A N 1
ATOM 794 C CA . ARG A 1 104 ? -17.844 2.490 27.905 1.00 43.09 104 ARG A CA 1
ATOM 795 C C . ARG A 1 104 ? -18.232 1.983 29.296 1.00 43.09 104 ARG A C 1
ATOM 797 O O . ARG A 1 104 ? -18.708 0.860 29.418 1.00 43.09 104 ARG A O 1
ATOM 804 N N . ARG A 1 105 ? -18.009 2.786 30.339 1.00 39.69 105 ARG A N 1
ATOM 805 C CA . ARG A 1 105 ? -18.645 2.547 31.638 1.00 39.69 105 ARG A CA 1
ATOM 806 C C . ARG A 1 105 ? -20.103 2.966 31.502 1.00 39.69 105 ARG A C 1
ATOM 808 O O . ARG A 1 105 ? -20.373 4.125 31.195 1.00 39.69 105 ARG A O 1
ATOM 815 N N . GLU A 1 106 ? -21.010 2.011 31.679 1.00 37.09 106 GLU A N 1
ATOM 816 C CA . GLU A 1 106 ? -22.430 2.282 31.873 1.00 37.09 106 GLU A CA 1
ATOM 817 C C . GLU A 1 106 ? -22.614 3.246 33.043 1.00 37.09 106 GLU A C 1
ATOM 819 O O . GLU A 1 106 ? -21.998 3.117 34.105 1.00 37.09 106 GLU A O 1
ATOM 824 N N . VAL A 1 107 ? -23.454 4.245 32.808 1.00 47.94 107 VAL A N 1
ATOM 825 C CA . VAL A 1 107 ? -23.868 5.223 33.801 1.00 47.94 107 VAL A CA 1
ATOM 826 C C . VAL A 1 107 ? -24.906 4.541 34.684 1.00 47.94 107 VAL A C 1
ATOM 828 O O . VAL A 1 107 ? -25.960 4.122 34.211 1.00 47.94 107 VAL A O 1
ATOM 831 N N . SER A 1 108 ? -24.592 4.416 35.968 1.00 47.91 108 SER A N 1
ATOM 832 C CA . SER A 1 108 ? -25.512 3.972 37.009 1.00 47.91 108 SER A CA 1
ATOM 833 C C . SER A 1 108 ? -26.739 4.889 37.058 1.00 47.91 108 SER A C 1
ATOM 835 O O . SER A 1 108 ? -26.634 6.041 37.485 1.00 47.91 108 SER A O 1
ATOM 837 N N . ALA A 1 109 ? -27.901 4.378 36.655 1.00 45.16 109 ALA A N 1
ATOM 838 C CA . ALA A 1 109 ? -29.184 4.985 36.978 1.00 45.16 109 ALA A CA 1
ATOM 839 C C . ALA A 1 109 ? -29.603 4.494 38.368 1.00 45.16 109 ALA A C 1
ATOM 841 O O . ALA A 1 109 ? -30.072 3.370 38.533 1.00 45.16 109 ALA A O 1
ATOM 842 N N . GLY A 1 110 ? -29.391 5.337 39.377 1.00 45.62 110 GLY A N 1
ATOM 843 C CA . GLY A 1 110 ? -30.002 5.150 40.685 1.00 45.62 110 GLY A CA 1
ATOM 844 C C . GLY A 1 110 ? -31.519 5.286 40.577 1.00 45.62 110 GLY A C 1
ATOM 845 O O . GLY A 1 110 ? -32.013 6.221 39.947 1.00 45.62 110 GLY A O 1
ATOM 846 N N . ARG A 1 111 ? -32.248 4.370 41.213 1.00 46.34 111 ARG A N 1
ATOM 847 C CA . ARG A 1 111 ? -33.646 4.553 41.606 1.00 46.34 111 ARG A CA 1
ATOM 848 C C . ARG A 1 111 ? -33.877 3.844 42.941 1.00 46.34 111 ARG A C 1
ATOM 850 O O . ARG A 1 111 ? -33.718 2.632 43.004 1.00 46.34 111 ARG A O 1
ATOM 857 N N . SER A 1 112 ? -34.217 4.697 43.912 1.00 54.72 112 SER A N 1
ATOM 858 C CA . SER A 1 112 ? -34.986 4.529 45.156 1.00 54.72 112 SER A CA 1
ATOM 859 C C . SER A 1 112 ? -34.692 3.355 46.080 1.00 54.72 112 SER A C 1
ATOM 861 O O . SER A 1 112 ? -34.994 2.205 45.711 1.00 54.72 112 SER A O 1
#

Foldseek 3Di:
DVPDQEEEEEFEADDQQDGDPVCVVVLVVLQVDQQANHEYAYEFEYAPVHPRFRNHRVVSVVSCVVNRHHYLDPHHYDHDDCPDDDDPPPDPDPSPDDDPDDDDDDDDDDDD